Protein AF-A0A920UKE2-F1 (afdb_monomer_lite)

Foldseek 3Di:
DDDDDDDDDDDPPPCSCLCVPQAVVQVLCCVAVVDPRHHDDDDDDPDSVVDNDDDDDDPPDDPPCVVVVVVVVVVVVVD

Secondary structure (DSSP, 8-state):
-----------TTSSHHIIIIIIIIHHHHHHHH--SSPPPP-S----GGG-S------SS--TTHHHHHHHHHHHHH--

pLDDT: mean 86.04, std 15.13, range [47.97, 97.75]

Structure (mmCIF, N/CA/C/O backbone):
data_AF-A0A920UKE2-F1
#
_entry.id   AF-A0A920UKE2-F1
#
loop_
_atom_site.group_PDB
_atom_site.id
_atom_site.type_symbol
_atom_site.label_atom_id
_atom_site.label_alt_id
_atom_site.label_comp_id
_atom_site.label_asym_id
_atom_site.label_entity_id
_atom_site.label_seq_id
_atom_site.pdbx_PDB_ins_code
_atom_site.Cartn_x
_atom_site.Cartn_y
_atom_site.Cartn_z
_atom_site.occupancy
_atom_site.B_iso_or_equiv
_atom_site.auth_seq_id
_atom_site.auth_comp_id
_atom_site.auth_asym_id
_atom_site.auth_atom_id
_atom_site.pdbx_PDB_model_num
ATOM 1 N N . MET A 1 1 ? -20.645 -12.183 -10.300 1.00 54.78 1 MET A N 1
ATOM 2 C CA . MET A 1 1 ? -19.379 -11.723 -9.692 1.00 54.78 1 MET A CA 1
ATOM 3 C C . MET A 1 1 ? -18.468 -11.301 -10.831 1.00 54.78 1 MET A C 1
ATOM 5 O O . MET A 1 1 ? -18.267 -12.110 -11.727 1.00 54.78 1 MET A O 1
ATOM 9 N N . GLY A 1 2 ? -18.059 -10.034 -10.885 1.00 86.75 2 GLY A N 1
ATOM 10 C CA . GLY A 1 2 ? -17.245 -9.493 -11.980 1.00 86.75 2 GLY A CA 1
ATOM 11 C C . GLY A 1 2 ? -15.826 -9.190 -11.514 1.00 86.75 2 GLY A C 1
ATOM 12 O O . GLY A 1 2 ? -15.608 -8.959 -10.328 1.00 86.75 2 GLY A O 1
ATOM 13 N N . VAL A 1 3 ? -14.876 -9.190 -12.446 1.00 89.81 3 VAL A N 1
ATOM 14 C CA . VAL A 1 3 ? -13.502 -8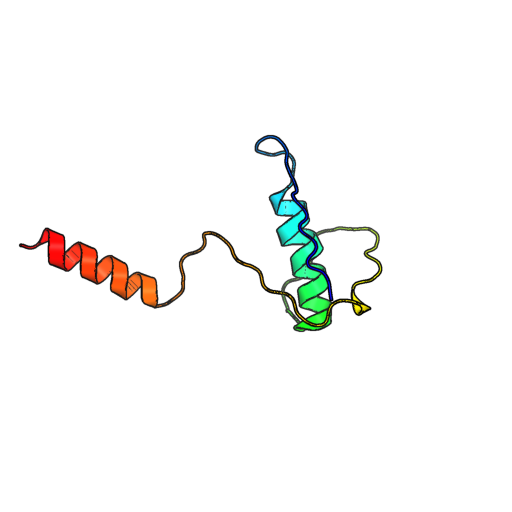.739 -12.200 1.00 89.81 3 VAL A CA 1
ATOM 15 C C . VAL A 1 3 ? -13.371 -7.325 -12.758 1.00 89.81 3 VAL A C 1
ATOM 17 O O . VAL A 1 3 ? -13.716 -7.092 -13.915 1.00 89.81 3 VAL A O 1
ATOM 20 N N . LEU A 1 4 ? -12.884 -6.389 -11.942 1.00 91.56 4 LEU A N 1
ATOM 21 C CA . LEU A 1 4 ? -12.556 -5.031 -12.370 1.00 91.56 4 LEU A CA 1
ATOM 22 C C . LEU A 1 4 ? -11.036 -4.889 -12.454 1.00 91.56 4 LEU A C 1
ATOM 24 O O . LEU A 1 4 ? -10.330 -5.161 -11.486 1.00 91.56 4 LEU A O 1
ATOM 28 N N . PHE A 1 5 ? -10.546 -4.438 -13.605 1.00 94.31 5 PHE A N 1
ATOM 29 C CA . PHE A 1 5 ? -9.145 -4.090 -13.802 1.00 94.31 5 PHE A CA 1
ATOM 30 C C . PHE A 1 5 ? -9.009 -2.573 -13.909 1.00 94.31 5 PHE A C 1
ATOM 32 O O . PHE A 1 5 ? -9.666 -1.944 -14.738 1.00 94.31 5 PHE A O 1
ATOM 39 N N . VAL A 1 6 ? -8.150 -1.989 -13.075 1.00 95.75 6 VAL A N 1
ATOM 40 C CA . VAL A 1 6 ? -7.863 -0.551 -13.067 1.00 95.75 6 VAL A CA 1
ATOM 41 C C . VAL A 1 6 ? -6.368 -0.362 -13.271 1.00 95.75 6 VAL A C 1
ATOM 43 O O . VAL A 1 6 ? -5.563 -0.924 -12.533 1.00 95.75 6 VAL A O 1
ATOM 46 N N . ALA A 1 7 ? -6.000 0.449 -14.261 1.00 96.25 7 ALA A N 1
ATOM 47 C CA . ALA A 1 7 ? -4.615 0.806 -14.535 1.00 96.25 7 ALA A CA 1
ATOM 48 C C . ALA A 1 7 ? -4.362 2.273 -14.172 1.00 96.25 7 ALA A C 1
ATOM 50 O O . ALA A 1 7 ? -5.122 3.158 -14.560 1.00 96.25 7 ALA A O 1
ATOM 51 N N . ILE A 1 8 ? -3.260 2.530 -13.468 1.00 95.25 8 ILE A N 1
ATOM 52 C CA . ILE A 1 8 ? -2.766 3.880 -13.186 1.00 95.25 8 ILE A CA 1
ATOM 53 C C . ILE A 1 8 ? -1.513 4.097 -14.030 1.00 95.25 8 ILE A C 1
ATOM 55 O O . ILE A 1 8 ? -0.513 3.397 -13.868 1.00 95.25 8 ILE A O 1
ATOM 59 N N . THR A 1 9 ? -1.560 5.067 -14.939 1.00 96.25 9 THR A N 1
ATOM 60 C CA . THR A 1 9 ? -0.489 5.343 -15.905 1.00 96.25 9 THR A CA 1
ATOM 61 C C . THR A 1 9 ? 0.021 6.778 -15.774 1.00 96.25 9 THR A C 1
ATOM 63 O O . THR A 1 9 ? -0.533 7.596 -15.042 1.00 96.25 9 THR A O 1
ATOM 66 N N . GLY A 1 10 ? 1.157 7.069 -16.410 1.00 96.75 10 GLY A N 1
ATOM 67 C CA . GLY A 1 10 ? 1.829 8.367 -16.329 1.00 96.75 10 GLY A CA 1
ATOM 68 C C . GLY A 1 10 ? 3.351 8.240 -16.354 1.00 96.75 10 GLY A C 1
ATOM 69 O O . GLY A 1 10 ? 3.904 7.175 -16.070 1.00 96.75 10 GLY A O 1
ATOM 70 N N . VAL A 1 11 ? 4.037 9.338 -16.664 1.00 97.56 11 VAL A N 1
ATOM 71 C CA . VAL A 1 11 ? 5.507 9.398 -16.783 1.00 97.56 11 VAL A CA 1
ATOM 72 C C . VAL A 1 11 ? 6.227 9.089 -15.464 1.00 97.56 11 VAL A C 1
ATOM 74 O O . VAL A 1 11 ? 5.630 9.127 -14.385 1.00 97.56 11 VAL A O 1
ATOM 77 N N . SER A 1 12 ? 7.517 8.747 -15.527 1.00 96.62 12 SER A N 1
ATOM 78 C CA . SER A 1 12 ? 8.328 8.554 -14.315 1.00 96.62 12 SER A CA 1
ATOM 79 C C . SER A 1 12 ? 8.304 9.814 -13.437 1.00 96.62 12 SER A C 1
ATOM 81 O O . SER A 1 12 ? 8.322 10.927 -13.951 1.00 96.62 12 SER A O 1
ATOM 83 N N . GLY A 1 13 ? 8.194 9.640 -12.117 1.00 96.19 13 GLY A N 1
ATOM 84 C CA . GLY A 1 13 ? 8.103 10.753 -11.162 1.00 96.19 13 GLY A CA 1
ATOM 85 C C . GLY A 1 13 ? 6.715 11.387 -10.988 1.00 96.19 13 GLY A C 1
ATOM 86 O O . GLY A 1 13 ? 6.545 12.204 -10.093 1.00 96.19 13 GLY A O 1
ATOM 87 N N . SER A 1 14 ? 5.685 10.979 -11.741 1.00 97.25 14 SER A N 1
ATOM 88 C CA . SER A 1 14 ? 4.333 11.568 -11.639 1.00 97.25 14 SER A CA 1
ATOM 89 C C . SER A 1 14 ? 3.544 11.205 -10.365 1.00 97.25 14 SER A C 1
ATOM 91 O O . SER A 1 14 ? 2.363 11.520 -10.265 1.00 97.25 14 SER A O 1
ATOM 93 N N . GLY A 1 15 ? 4.155 10.484 -9.418 1.00 97.31 15 GLY A N 1
ATOM 94 C CA . GLY A 1 15 ? 3.531 10.120 -8.140 1.00 97.31 15 GLY A CA 1
ATOM 95 C C . GLY A 1 15 ? 2.675 8.846 -8.134 1.00 97.31 15 GLY A C 1
ATOM 96 O O . GLY A 1 15 ? 2.040 8.564 -7.125 1.00 97.31 15 GLY A O 1
ATOM 97 N N . LYS A 1 16 ? 2.670 8.036 -9.205 1.00 97.75 16 LYS A N 1
ATOM 98 C CA . LYS A 1 16 ? 1.864 6.792 -9.288 1.00 97.75 16 LYS A CA 1
ATOM 99 C C . LYS A 1 16 ? 2.109 5.847 -8.111 1.00 97.75 16 LYS A C 1
ATOM 101 O O . LYS A 1 16 ? 1.170 5.451 -7.432 1.00 97.75 16 LYS A O 1
ATOM 106 N N . SER A 1 17 ? 3.375 5.524 -7.844 1.00 95.56 17 SER A N 1
ATOM 107 C CA . SER A 1 17 ? 3.744 4.617 -6.753 1.00 95.56 17 SER A CA 1
ATOM 108 C C . SER A 1 17 ? 3.428 5.222 -5.387 1.00 95.56 17 SER A C 1
ATOM 110 O O . SER A 1 17 ? 3.013 4.505 -4.488 1.00 95.56 17 SER A O 1
ATOM 112 N N . THR A 1 18 ? 3.552 6.543 -5.235 1.00 97.25 18 THR A N 1
ATOM 113 C CA . THR A 1 18 ? 3.143 7.243 -4.011 1.00 97.25 18 THR A CA 1
ATOM 114 C C . THR A 1 18 ? 1.635 7.122 -3.792 1.00 97.25 18 THR A C 1
ATOM 116 O O . THR A 1 18 ? 1.198 6.771 -2.702 1.00 97.25 18 THR A O 1
ATOM 119 N N . LEU A 1 19 ? 0.825 7.340 -4.828 1.00 97.06 19 LEU A N 1
ATOM 120 C CA . LEU A 1 19 ? -0.624 7.185 -4.731 1.00 97.06 19 LEU A CA 1
ATOM 121 C C . LEU A 1 19 ? -1.016 5.743 -4.373 1.00 97.06 19 LEU A C 1
ATOM 123 O O . LEU A 1 19 ? -1.797 5.532 -3.449 1.00 97.06 19 LEU A O 1
ATOM 127 N N . VAL A 1 20 ? -0.460 4.754 -5.075 1.00 96.56 20 VAL A N 1
ATOM 128 C CA . VAL A 1 20 ? -0.842 3.344 -4.899 1.00 96.56 20 VAL A CA 1
ATOM 129 C C . VAL A 1 20 ? -0.301 2.766 -3.595 1.00 96.56 20 VAL A C 1
ATOM 131 O O . VAL A 1 20 ? -1.068 2.216 -2.812 1.00 96.56 20 VAL A O 1
ATOM 134 N N . ASN A 1 21 ? 0.995 2.909 -3.328 1.00 95.44 21 ASN A N 1
ATOM 135 C CA . ASN A 1 21 ? 1.649 2.200 -2.228 1.00 95.44 21 ASN A CA 1
ATOM 136 C C . ASN A 1 21 ? 1.570 2.994 -0.923 1.00 95.44 21 ASN A C 1
ATOM 138 O O . ASN A 1 21 ? 1.218 2.448 0.121 1.00 95.44 21 ASN A O 1
ATOM 142 N N . GLU A 1 22 ? 1.882 4.291 -0.972 1.00 97.12 22 GLU A N 1
ATOM 143 C CA . GLU A 1 22 ? 1.996 5.117 0.234 1.00 97.12 22 GLU A CA 1
ATOM 144 C C . GLU A 1 22 ? 0.641 5.603 0.746 1.00 97.12 22 GLU A C 1
ATOM 146 O O . GLU A 1 22 ? 0.470 5.750 1.955 1.00 97.12 22 GLU A O 1
ATOM 151 N N . ILE A 1 23 ? -0.323 5.840 -0.148 1.00 97.19 23 ILE A N 1
ATOM 152 C CA . ILE A 1 23 ? -1.652 6.335 0.227 1.00 97.19 23 ILE A CA 1
ATOM 153 C C . ILE A 1 23 ? -2.665 5.191 0.233 1.00 97.19 23 ILE A C 1
ATOM 155 O O . ILE A 1 23 ? -3.130 4.815 1.307 1.00 97.19 23 ILE A O 1
ATOM 159 N N . LEU A 1 24 ? -3.000 4.616 -0.926 1.00 96.94 24 LEU A N 1
ATOM 160 C CA . LEU A 1 24 ? -4.093 3.642 -1.031 1.00 96.94 24 LEU A CA 1
ATOM 161 C C . LEU A 1 24 ? -3.797 2.355 -0.254 1.00 96.94 24 LEU A C 1
ATOM 163 O O . LEU A 1 24 ? -4.544 2.007 0.661 1.00 96.94 24 LEU A O 1
ATOM 167 N N . TYR A 1 25 ? -2.689 1.676 -0.563 1.00 96.31 25 TYR A N 1
ATOM 168 C CA . TYR A 1 25 ? -2.352 0.401 0.065 1.00 96.31 25 TYR A CA 1
ATOM 169 C C . TYR A 1 25 ? -2.186 0.539 1.578 1.00 96.31 25 TYR A C 1
ATOM 171 O O . TYR A 1 25 ? -2.835 -0.194 2.319 1.00 96.31 25 TYR A O 1
ATOM 179 N N . LYS A 1 26 ? -1.381 1.496 2.062 1.00 96.62 26 LYS A N 1
ATOM 180 C CA . LYS A 1 26 ? -1.192 1.689 3.511 1.00 96.62 26 LYS A CA 1
ATOM 181 C C . LYS A 1 26 ? -2.488 2.055 4.234 1.00 96.62 26 LYS A C 1
ATOM 183 O O . LYS A 1 26 ? -2.726 1.508 5.307 1.00 96.62 26 LYS A O 1
ATOM 188 N N . SER A 1 27 ? -3.348 2.898 3.654 1.00 96.94 27 SER A N 1
ATOM 189 C CA . SER A 1 27 ? -4.630 3.262 4.285 1.00 96.94 27 SER A CA 1
ATOM 190 C C . SER A 1 27 ? -5.559 2.054 4.410 1.00 96.94 27 SER A C 1
ATOM 192 O O . SER A 1 27 ? -6.117 1.798 5.479 1.00 96.94 27 SER A O 1
ATOM 194 N N . ILE A 1 28 ? -5.679 1.265 3.340 1.00 96.75 28 ILE A N 1
ATOM 195 C CA . ILE A 1 28 ? -6.532 0.074 3.322 1.00 96.75 28 ILE A CA 1
ATOM 196 C C . ILE A 1 28 ? -5.940 -1.024 4.224 1.00 96.75 28 ILE A C 1
ATOM 198 O O . ILE A 1 28 ? -6.647 -1.603 5.046 1.00 96.75 28 ILE A O 1
ATOM 202 N N . ALA A 1 29 ? -4.630 -1.272 4.156 1.00 96.00 29 ALA A N 1
ATOM 203 C CA . ALA A 1 29 ? -3.944 -2.255 4.995 1.00 96.00 29 ALA A CA 1
ATOM 204 C C . ALA A 1 29 ? -3.967 -1.881 6.486 1.00 96.00 29 ALA A C 1
ATOM 206 O O . ALA A 1 29 ? -4.026 -2.763 7.343 1.00 96.00 29 ALA A O 1
ATOM 207 N N . GLN A 1 30 ? -3.941 -0.592 6.826 1.00 95.38 30 GLN A N 1
ATOM 208 C CA . GLN A 1 30 ? -4.126 -0.144 8.205 1.00 95.38 30 GLN A CA 1
ATOM 209 C C . GLN A 1 30 ? -5.539 -0.470 8.704 1.00 95.38 30 GLN A C 1
ATOM 211 O O . GLN A 1 30 ? -5.689 -0.961 9.823 1.00 95.38 30 GLN A O 1
ATOM 216 N N . LYS A 1 31 ? -6.566 -0.254 7.872 1.00 93.81 31 LYS A N 1
ATOM 217 C CA . LYS A 1 31 ? -7.964 -0.526 8.231 1.00 93.81 31 LYS A CA 1
ATOM 218 C C . LYS A 1 31 ? -8.276 -2.024 8.330 1.00 93.81 31 LYS A C 1
ATOM 220 O O . LYS A 1 31 ? -8.936 -2.430 9.283 1.00 93.81 31 LYS A O 1
ATOM 225 N N . ILE A 1 32 ? -7.800 -2.823 7.374 1.00 94.06 32 ILE A N 1
ATOM 226 C CA . ILE A 1 32 ? -8.143 -4.250 7.241 1.00 94.06 32 ILE A CA 1
ATOM 227 C C . ILE A 1 32 ? -7.159 -5.138 8.009 1.00 94.06 32 ILE A C 1
ATOM 229 O O . ILE A 1 32 ? -7.559 -5.954 8.834 1.00 94.06 32 ILE A O 1
ATOM 233 N N . ASN A 1 33 ? -5.856 -4.954 7.781 1.00 93.06 33 ASN A N 1
ATOM 234 C CA . ASN A 1 33 ? -4.807 -5.829 8.315 1.00 93.06 33 ASN A CA 1
ATOM 235 C C . ASN A 1 33 ? -4.199 -5.303 9.626 1.00 93.06 33 ASN A C 1
ATOM 237 O O . ASN A 1 33 ? -3.248 -5.893 10.137 1.00 93.06 33 ASN A O 1
ATOM 241 N N . LYS A 1 34 ? -4.703 -4.180 10.165 1.00 92.19 34 LYS A N 1
ATOM 242 C CA . LYS A 1 34 ? -4.150 -3.494 11.351 1.00 92.19 34 LYS A CA 1
ATOM 243 C C . LYS A 1 34 ? -2.651 -3.190 11.209 1.00 92.19 34 LYS A C 1
ATOM 245 O O . LYS A 1 34 ? -1.896 -3.253 12.181 1.00 92.19 34 LYS A O 1
ATOM 250 N N . SER A 1 35 ? -2.218 -2.881 9.984 1.00 93.56 35 SER A N 1
ATOM 251 C CA . SER A 1 35 ? -0.831 -2.513 9.690 1.00 93.56 35 SER A CA 1
ATOM 252 C C . SER A 1 35 ? -0.369 -1.348 10.570 1.00 93.56 35 SER A C 1
ATOM 254 O O . SER A 1 35 ? -1.098 -0.373 10.761 1.00 93.56 35 SER A O 1
ATOM 256 N N . LYS A 1 36 ? 0.867 -1.431 11.077 1.00 94.50 36 LYS A N 1
ATOM 257 C CA . LYS A 1 36 ? 1.509 -0.356 11.855 1.00 94.50 36 LYS A CA 1
ATOM 258 C C . LYS A 1 36 ? 2.143 0.725 10.979 1.00 94.50 36 LYS A C 1
ATOM 260 O O . LYS A 1 36 ? 2.582 1.739 11.508 1.00 94.50 36 LYS A O 1
ATOM 265 N N . ASN A 1 37 ? 2.197 0.517 9.663 1.00 94.12 37 ASN A N 1
ATOM 266 C CA . ASN A 1 37 ? 2.762 1.484 8.730 1.00 94.12 37 ASN A CA 1
ATOM 267 C C . ASN A 1 37 ? 1.716 2.567 8.430 1.00 94.12 37 ASN A C 1
ATOM 269 O O . ASN A 1 37 ? 0.715 2.251 7.781 1.00 94.12 37 ASN A O 1
ATOM 273 N N . PRO A 1 38 ? 1.914 3.818 8.884 1.00 95.25 38 PRO A N 1
ATOM 274 C CA . PRO A 1 38 ? 0.949 4.877 8.638 1.00 95.25 38 PRO A CA 1
ATOM 275 C C . PRO A 1 38 ? 0.941 5.260 7.149 1.00 95.25 38 PRO A C 1
ATOM 277 O O . PRO A 1 38 ? 2.002 5.262 6.514 1.00 95.25 38 PRO A O 1
ATOM 280 N N . PRO A 1 39 ? -0.227 5.595 6.580 1.00 97.38 39 PRO A N 1
AT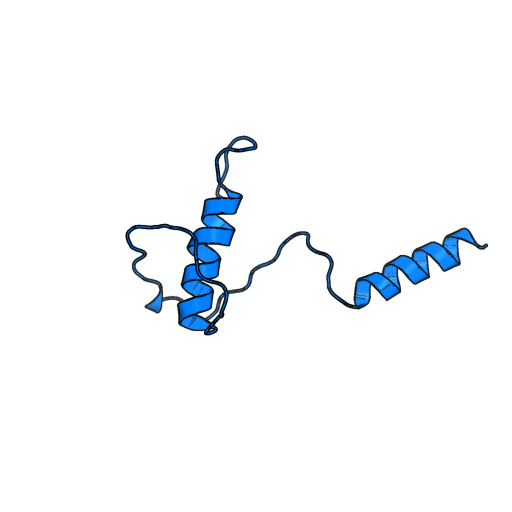OM 281 C CA . PRO A 1 39 ? -0.307 6.106 5.219 1.00 97.38 39 PRO A CA 1
ATOM 282 C C . PRO A 1 39 ? 0.311 7.503 5.088 1.00 97.38 39 PRO A C 1
ATOM 284 O O . PRO A 1 39 ? 0.457 8.244 6.063 1.00 97.38 39 PRO A O 1
ATOM 287 N N . GLY A 1 40 ? 0.644 7.875 3.850 1.00 97.19 40 GLY A N 1
ATOM 288 C CA . GLY A 1 40 ? 0.987 9.249 3.489 1.00 97.19 40 GLY A CA 1
ATOM 289 C C . GLY A 1 40 ? -0.175 10.222 3.735 1.00 97.19 40 GLY A C 1
ATOM 290 O O . GLY A 1 40 ? -1.289 9.820 4.053 1.00 97.19 40 GLY A O 1
ATOM 291 N N . LYS A 1 41 ? 0.061 11.530 3.585 1.00 97.31 41 LYS A N 1
ATOM 292 C CA . LYS A 1 41 ? -0.985 12.547 3.800 1.00 97.31 41 LYS A CA 1
ATOM 293 C C . LYS A 1 41 ? -2.067 12.471 2.715 1.00 97.31 41 LYS A C 1
ATOM 295 O O . LYS A 1 41 ? -1.756 12.548 1.530 1.00 97.31 41 LYS A O 1
ATOM 300 N N . PHE A 1 42 ? -3.330 12.413 3.128 1.00 97.19 42 PHE A N 1
ATOM 301 C CA . PHE A 1 42 ? -4.510 12.532 2.268 1.00 97.19 42 PHE A CA 1
ATOM 302 C C . PHE A 1 42 ? -5.672 13.154 3.059 1.00 97.19 42 PHE A C 1
ATOM 304 O O . PHE A 1 42 ? -5.588 13.292 4.278 1.00 97.19 42 PHE A O 1
ATOM 311 N N . LYS A 1 43 ? -6.743 13.567 2.369 1.00 97.50 43 LYS A N 1
ATOM 312 C CA . LYS A 1 43 ? -7.917 14.193 3.004 1.00 97.50 43 LYS A CA 1
ATOM 313 C C . LYS A 1 43 ? -8.913 13.156 3.530 1.00 97.50 43 LYS A C 1
ATOM 315 O O . LYS A 1 43 ? -9.237 13.164 4.711 1.00 97.50 43 LYS A O 1
ATOM 320 N N . SER A 1 44 ? -9.401 12.290 2.648 1.00 96.31 44 SER A N 1
ATOM 321 C CA . SER A 1 44 ? -10.316 11.188 2.960 1.00 96.31 44 SER A CA 1
ATOM 322 C C . SER A 1 44 ? -10.242 10.116 1.867 1.00 96.31 44 SER A C 1
ATOM 324 O O . SER A 1 44 ? -9.816 10.405 0.746 1.00 96.31 44 SER A O 1
ATOM 326 N N . ILE A 1 45 ? -10.617 8.883 2.214 1.00 96.00 45 ILE A N 1
ATOM 327 C CA . ILE A 1 45 ? -10.836 7.762 1.292 1.00 96.00 45 ILE A CA 1
ATOM 328 C C . ILE A 1 45 ? -12.134 7.098 1.748 1.00 96.00 45 ILE A C 1
ATOM 330 O O . ILE A 1 45 ? -12.234 6.688 2.904 1.00 96.00 45 ILE A O 1
ATOM 334 N N . ASP A 1 46 ? -13.092 6.989 0.838 1.00 96.62 46 ASP A N 1
ATOM 335 C CA . ASP A 1 46 ? -14.413 6.420 1.098 1.00 96.62 46 ASP A CA 1
ATOM 336 C C . ASP A 1 46 ? -14.508 5.003 0.504 1.00 96.62 46 ASP A C 1
ATOM 338 O O . ASP A 1 46 ? -13.794 4.676 -0.448 1.00 96.62 46 ASP A O 1
ATOM 342 N N . GLY A 1 47 ? -15.373 4.146 1.056 1.00 95.94 47 GLY A N 1
ATOM 343 C CA . GLY A 1 47 ? -15.619 2.803 0.520 1.00 95.94 47 GLY A CA 1
ATOM 344 C C . GLY A 1 47 ? -14.571 1.745 0.884 1.00 95.94 47 GLY A C 1
ATOM 345 O O . GLY A 1 47 ? -14.601 0.651 0.322 1.00 95.94 47 GLY A O 1
ATOM 346 N N . ILE A 1 48 ? -13.652 2.019 1.821 1.00 95.25 48 ILE A N 1
ATOM 347 C CA . ILE A 1 48 ? -12.673 1.018 2.298 1.00 95.25 48 ILE A CA 1
ATOM 348 C C . ILE A 1 48 ? -13.387 -0.179 2.945 1.00 95.25 48 ILE A C 1
ATOM 350 O O . ILE A 1 48 ? -12.913 -1.307 2.859 1.00 95.25 48 ILE A O 1
ATOM 354 N N . GLU A 1 49 ? -14.542 0.053 3.564 1.00 93.62 49 GLU A N 1
ATOM 355 C CA . GLU A 1 49 ? -15.413 -0.962 4.158 1.00 93.62 49 GLU A CA 1
ATOM 356 C C . GLU A 1 49 ? -15.952 -1.996 3.160 1.00 93.62 49 GLU A C 1
ATOM 358 O O . GLU A 1 49 ? -16.420 -3.048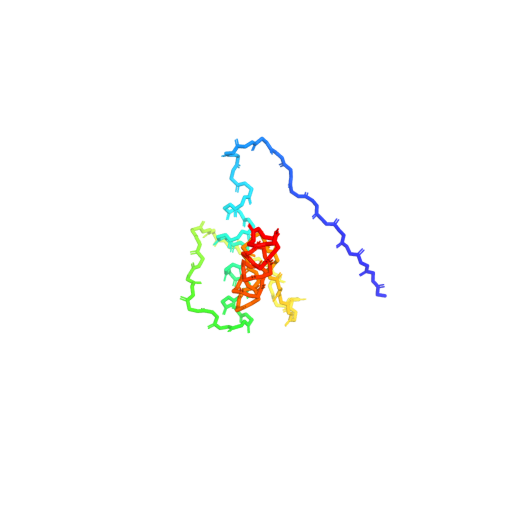 3.582 1.00 93.62 49 GLU A O 1
ATOM 363 N N . LEU A 1 50 ? -15.870 -1.721 1.854 1.00 94.12 50 LEU A N 1
ATOM 364 C CA . LEU A 1 50 ? -16.257 -2.652 0.791 1.00 94.12 50 LEU A CA 1
ATOM 365 C C . LEU A 1 50 ? -15.132 -3.634 0.423 1.00 94.12 50 LEU A C 1
ATOM 367 O O . LEU A 1 50 ? -15.307 -4.465 -0.468 1.00 94.12 50 LEU A O 1
ATOM 371 N N . ILE A 1 51 ? -13.961 -3.516 1.055 1.00 93.62 51 ILE A N 1
ATOM 372 C CA . ILE A 1 51 ? -12.778 -4.326 0.769 1.00 93.62 51 ILE A CA 1
ATOM 373 C C . ILE A 1 51 ? -12.565 -5.312 1.920 1.00 93.62 51 ILE A C 1
ATOM 375 O O . ILE A 1 51 ? -12.237 -4.917 3.036 1.00 93.62 51 ILE A O 1
ATOM 379 N N . ASP A 1 52 ? -12.680 -6.610 1.634 1.00 93.31 52 ASP A N 1
ATOM 380 C CA . ASP A 1 52 ? -12.447 -7.665 2.632 1.00 93.31 52 ASP A CA 1
ATOM 381 C C . ASP A 1 52 ? -10.960 -7.994 2.811 1.00 93.31 52 ASP A C 1
ATOM 383 O O . ASP A 1 52 ? -10.509 -8.372 3.893 1.00 93.31 52 ASP A O 1
ATOM 387 N N . LYS A 1 53 ? -10.190 -7.915 1.719 1.00 90.62 53 LYS A N 1
ATOM 388 C CA . LYS A 1 53 ? -8.775 -8.299 1.672 1.00 90.62 53 LYS A CA 1
ATOM 389 C C . LYS A 1 53 ? -8.011 -7.417 0.698 1.00 90.62 53 LYS A C 1
ATOM 391 O O . LYS A 1 53 ? -8.516 -7.064 -0.363 1.00 90.62 53 LYS A O 1
ATOM 396 N N . ILE A 1 54 ? -6.759 -7.133 1.041 1.00 91.44 54 ILE A N 1
ATOM 397 C CA . ILE A 1 54 ? -5.815 -6.423 0.181 1.00 91.44 54 ILE A CA 1
ATOM 398 C C . ILE A 1 54 ? -4.475 -7.157 0.152 1.00 91.44 54 ILE A C 1
ATOM 400 O O . ILE A 1 54 ? -4.001 -7.639 1.183 1.00 91.44 54 ILE A O 1
ATOM 404 N N . VAL A 1 55 ? -3.865 -7.223 -1.031 1.00 89.62 55 VAL A N 1
ATOM 405 C CA . VAL A 1 55 ? -2.539 -7.803 -1.261 1.00 89.62 55 VAL A CA 1
ATOM 406 C C . VAL A 1 55 ? -1.730 -6.805 -2.082 1.00 89.62 55 VAL A C 1
ATOM 408 O O . VAL A 1 55 ? -2.221 -6.308 -3.093 1.00 89.62 55 VAL A O 1
ATOM 411 N N . ASN A 1 56 ? -0.506 -6.508 -1.646 1.00 89.31 56 ASN A N 1
ATOM 412 C CA . ASN A 1 56 ? 0.468 -5.779 -2.453 1.00 89.31 56 ASN A CA 1
ATOM 413 C C . ASN A 1 56 ? 1.424 -6.783 -3.092 1.00 89.31 56 ASN A C 1
ATOM 415 O O . ASN A 1 56 ? 1.990 -7.620 -2.392 1.00 89.31 56 ASN A O 1
ATOM 419 N N . ILE A 1 57 ? 1.593 -6.683 -4.406 1.00 86.06 57 ILE A N 1
ATOM 420 C CA . ILE A 1 57 ? 2.574 -7.450 -5.167 1.00 86.06 57 ILE A CA 1
ATOM 421 C C . ILE A 1 57 ? 3.481 -6.423 -5.822 1.00 86.06 57 ILE A C 1
ATOM 423 O O . ILE A 1 57 ? 3.027 -5.618 -6.635 1.00 86.06 57 ILE A O 1
ATOM 427 N N . ASP A 1 58 ? 4.752 -6.442 -5.453 1.00 84.19 58 ASP A N 1
ATOM 428 C CA . ASP A 1 58 ? 5.763 -5.560 -6.012 1.00 84.19 58 ASP A CA 1
ATOM 429 C C . ASP A 1 58 ? 6.959 -6.366 -6.529 1.00 84.19 58 ASP A C 1
ATOM 431 O O . ASP A 1 58 ? 6.961 -7.596 -6.535 1.00 84.19 58 ASP A O 1
ATOM 435 N N . GLN A 1 59 ? 7.954 -5.652 -7.051 1.00 80.06 59 GLN A N 1
ATOM 436 C CA . GLN A 1 59 ? 9.191 -6.247 -7.557 1.00 80.06 59 GLN A CA 1
ATOM 437 C C . GLN A 1 59 ? 10.220 -6.464 -6.442 1.00 80.06 59 GLN A C 1
AT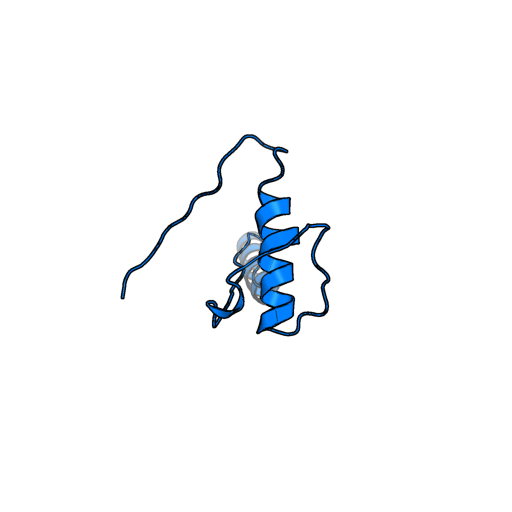OM 439 O O . GLN A 1 59 ? 11.388 -6.730 -6.735 1.00 80.06 59 GLN A O 1
ATOM 444 N N . SER A 1 60 ? 9.821 -6.323 -5.173 1.00 80.12 60 SER A N 1
ATOM 445 C CA . SER A 1 60 ? 10.694 -6.711 -4.080 1.00 80.12 60 SER A CA 1
ATOM 446 C C . SER A 1 60 ? 10.911 -8.214 -4.156 1.00 80.12 60 SER A C 1
ATOM 448 O O . SER A 1 60 ? 10.018 -8.973 -4.548 1.00 80.12 60 SER A O 1
ATOM 450 N N . PRO A 1 61 ? 12.100 -8.677 -3.785 1.00 78.62 61 PRO A N 1
ATOM 451 C CA . PRO A 1 61 ? 12.355 -10.092 -3.848 1.00 78.62 61 PRO A CA 1
ATOM 452 C C . PRO A 1 61 ? 11.450 -10.901 -2.914 1.00 78.62 61 PRO A C 1
ATOM 454 O O . PRO A 1 61 ? 11.100 -10.461 -1.819 1.00 78.62 61 PRO A O 1
ATOM 457 N N . ILE A 1 62 ? 11.101 -12.114 -3.338 1.00 70.75 62 ILE A N 1
ATOM 458 C CA . ILE A 1 62 ? 10.224 -13.027 -2.598 1.00 70.75 62 ILE A CA 1
ATOM 459 C C . ILE A 1 62 ? 11.014 -13.664 -1.437 1.00 70.75 62 ILE A C 1
ATOM 461 O O . ILE A 1 62 ? 11.453 -14.798 -1.559 1.00 70.75 62 ILE A O 1
ATOM 465 N N . GLY A 1 63 ? 11.229 -12.952 -0.325 1.00 65.88 63 GLY A N 1
ATOM 466 C CA . GLY A 1 63 ? 11.762 -13.506 0.940 1.00 65.88 63 GLY A CA 1
ATOM 467 C C . GLY A 1 63 ? 12.951 -14.487 0.824 1.00 65.88 63 GLY A C 1
ATOM 468 O O . GLY A 1 63 ? 13.767 -14.375 -0.086 1.00 65.88 63 GLY A O 1
ATOM 469 N N . GLU A 1 64 ? 13.042 -15.462 1.745 1.00 52.09 64 GLU A N 1
ATOM 470 C CA . GLU A 1 64 ? 14.114 -16.485 1.870 1.00 52.09 64 GLU A CA 1
ATOM 471 C C . GLU A 1 64 ? 14.418 -17.284 0.579 1.00 52.09 64 GLU A C 1
ATOM 473 O O . GLU A 1 64 ? 15.462 -17.922 0.466 1.00 52.09 64 GLU A O 1
ATOM 478 N N . LEU A 1 65 ? 13.571 -17.208 -0.455 1.00 49.84 65 LEU A N 1
ATOM 479 C CA . LEU A 1 65 ? 13.860 -17.791 -1.771 1.00 49.84 65 LEU A CA 1
ATOM 480 C C . LEU A 1 65 ? 14.915 -17.002 -2.565 1.00 49.84 65 LEU A C 1
ATOM 482 O O . LEU A 1 65 ? 15.450 -17.529 -3.542 1.00 49.84 65 LEU A O 1
ATOM 486 N N . GLN A 1 66 ? 15.263 -15.775 -2.155 1.00 48.94 66 GLN A N 1
ATOM 487 C CA . GLN A 1 66 ? 16.437 -15.086 -2.698 1.00 48.94 66 GLN A CA 1
ATOM 488 C C . GLN A 1 66 ? 17.727 -15.842 -2.430 1.00 48.94 66 GLN A C 1
ATOM 490 O O . GLN A 1 66 ? 18.571 -15.905 -3.321 1.00 48.94 66 GLN A O 1
ATOM 495 N N . GLU A 1 67 ? 17.879 -16.416 -1.235 1.00 52.72 67 GLU A N 1
ATOM 496 C CA . GLU A 1 67 ? 19.061 -17.212 -0.920 1.00 52.72 67 GLU A CA 1
ATOM 497 C C . GLU A 1 67 ? 19.130 -18.427 -1.841 1.00 52.72 67 GLU A C 1
ATOM 499 O O . GLU A 1 67 ? 20.182 -18.688 -2.409 1.00 52.72 67 GLU A O 1
ATOM 504 N N . VAL A 1 68 ? 17.998 -19.085 -2.107 1.00 56.31 68 VAL A N 1
ATOM 505 C CA . VAL A 1 68 ? 17.942 -20.263 -2.986 1.00 56.31 68 VAL A CA 1
ATOM 506 C C . VAL A 1 68 ? 18.291 -19.917 -4.439 1.00 56.31 68 VAL A C 1
ATOM 508 O O . VAL A 1 68 ? 19.048 -20.647 -5.078 1.00 56.31 68 VAL A O 1
ATOM 511 N N . ILE A 1 69 ? 17.790 -18.796 -4.975 1.00 63.28 69 ILE A N 1
ATOM 512 C CA . ILE A 1 69 ? 18.098 -18.373 -6.354 1.00 63.28 69 ILE A CA 1
ATOM 51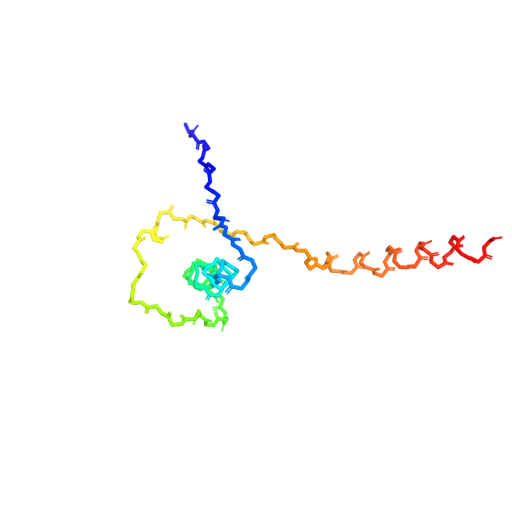3 C C . ILE A 1 69 ? 19.554 -17.895 -6.474 1.00 63.28 69 ILE A C 1
ATOM 515 O O . ILE A 1 69 ? 20.231 -18.240 -7.443 1.00 63.28 69 ILE A O 1
ATOM 519 N N . LEU A 1 70 ? 20.066 -17.143 -5.494 1.00 61.81 70 LEU A N 1
ATOM 520 C CA . LEU A 1 70 ? 21.464 -16.700 -5.479 1.00 61.81 70 LEU A CA 1
ATOM 521 C C . LEU A 1 70 ? 22.435 -17.878 -5.294 1.00 61.81 70 LEU A C 1
ATOM 523 O O . LEU A 1 70 ? 23.457 -17.923 -5.978 1.00 61.81 70 LEU A O 1
ATOM 527 N N . GLN A 1 71 ? 22.096 -18.857 -4.449 1.00 59.91 71 GLN A N 1
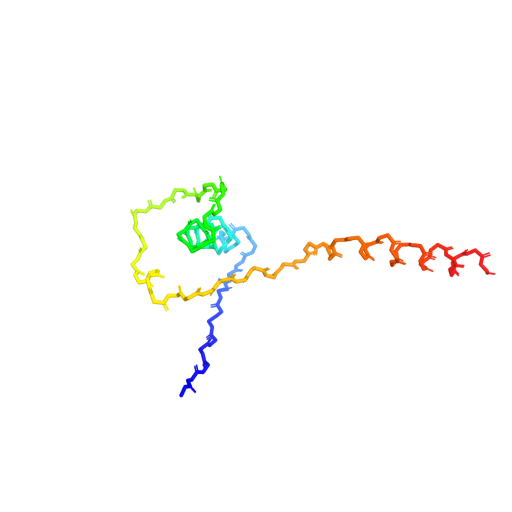ATOM 528 C CA . GLN A 1 71 ? 22.853 -20.103 -4.284 1.00 59.91 71 GLN A CA 1
ATOM 529 C C . GLN A 1 71 ? 22.853 -20.936 -5.574 1.00 59.91 71 GLN A C 1
ATOM 531 O O . GLN A 1 71 ? 23.908 -21.421 -5.975 1.00 59.91 71 GLN A O 1
ATOM 536 N N . LEU A 1 72 ? 21.717 -21.050 -6.276 1.00 65.19 72 LEU A N 1
ATOM 537 C CA . LEU A 1 72 ? 21.646 -21.729 -7.580 1.00 65.19 72 LEU A CA 1
ATOM 538 C C . LEU A 1 72 ? 22.536 -21.058 -8.633 1.00 65.19 72 LEU A C 1
ATOM 540 O O . LEU A 1 72 ? 23.249 -21.748 -9.358 1.00 65.19 72 LEU A O 1
ATOM 544 N N . ILE A 1 73 ? 22.543 -19.723 -8.697 1.00 72.62 73 ILE A N 1
ATOM 545 C CA . ILE A 1 73 ? 23.421 -18.983 -9.616 1.00 72.62 73 ILE A CA 1
ATOM 546 C C . ILE A 1 73 ? 24.898 -19.194 -9.246 1.00 72.62 73 ILE A C 1
ATOM 548 O O . ILE A 1 73 ? 25.717 -19.406 -10.136 1.00 72.62 73 ILE A O 1
ATOM 552 N N . GLN A 1 74 ? 25.252 -19.194 -7.957 1.00 68.62 74 GLN A N 1
ATOM 553 C CA . GLN A 1 74 ? 26.626 -19.467 -7.516 1.00 68.62 74 GLN A CA 1
ATOM 554 C C . GLN A 1 74 ? 27.088 -20.892 -7.854 1.00 68.62 74 GLN A C 1
ATOM 556 O O . GLN A 1 74 ? 28.218 -21.055 -8.308 1.00 68.62 74 GLN A O 1
ATOM 561 N N . VAL A 1 75 ? 26.227 -21.905 -7.700 1.00 67.44 75 VAL A N 1
ATOM 562 C CA . VAL A 1 75 ? 26.536 -23.301 -8.068 1.00 67.44 75 VAL A CA 1
ATOM 563 C C . VAL A 1 75 ? 26.756 -23.448 -9.577 1.00 67.44 75 VAL A C 1
ATOM 565 O O . VAL A 1 75 ? 27.686 -24.134 -9.988 1.00 67.44 75 VAL A O 1
ATOM 568 N N . LEU A 1 76 ? 25.955 -22.768 -10.405 1.00 69.44 76 LEU A N 1
ATOM 569 C CA . LEU A 1 76 ? 26.084 -22.807 -11.868 1.00 69.44 76 LEU A CA 1
ATOM 570 C C . LEU A 1 76 ? 27.314 -22.054 -12.403 1.00 69.44 76 LEU A C 1
ATOM 572 O O . LEU A 1 76 ? 27.767 -22.348 -13.503 1.00 69.44 76 LEU A O 1
ATOM 576 N N . LEU A 1 77 ? 27.845 -21.081 -11.654 1.00 71.50 77 LEU A N 1
ATOM 577 C CA . LEU A 1 77 ? 29.042 -20.316 -12.032 1.00 71.50 77 LEU A CA 1
ATOM 578 C C . LEU A 1 77 ? 30.358 -20.952 -11.542 1.00 71.50 77 LEU A C 1
ATOM 580 O O . LEU A 1 77 ? 31.427 -20.456 -11.893 1.00 71.50 77 LEU A O 1
ATOM 584 N N . GLN A 1 78 ? 30.296 -22.008 -10.720 1.00 59.91 78 GLN A N 1
ATOM 585 C CA . GLN A 1 78 ? 31.465 -22.748 -10.214 1.00 59.91 78 GLN A CA 1
ATOM 586 C C . GLN A 1 78 ? 31.727 -24.086 -10.933 1.00 59.91 78 GLN A C 1
ATOM 588 O O . GLN A 1 78 ? 32.677 -24.785 -10.580 1.00 59.91 78 GLN A O 1
ATOM 593 N N . THR A 1 79 ? 30.920 -24.430 -11.938 1.00 47.97 79 THR A N 1
ATOM 594 C CA . THR A 1 79 ? 31.170 -25.511 -12.913 1.00 47.97 79 THR A CA 1
ATOM 595 C C . THR A 1 79 ? 31.671 -24.946 -14.228 1.00 47.97 79 THR A C 1
ATOM 597 O O . THR A 1 79 ? 32.602 -25.547 -14.806 1.00 47.97 79 THR A O 1
#

Sequence (79 aa):
MGVLFVAITGVSGSGKSTLVNEILYKSIAQKINKSKNPPGKFKSIDGIELIDKIVNIDQSPIGELQEVILQLIQVLLQT

Radius of gyration: 17.87 Å; chains: 1; bounding box: 51×40×29 Å